Protein AF-A0A8B8AEY2-F1 (afdb_monomer)

Foldseek 3Di:
DPPPVVVVLVVLLVCVLPDDAAAEAEQEPPGDQDDSSCVSQFCVSPVPRYAYEYEQHPDDDDPDDDPPDPDDDDPDCPVVCVVCVVVVVVVVVVVVVVCVGRVNCVVVVRHDYYDHPVCVVVVCVVVNVVRVVLVVVCVVCCVVCVPDDPVRSVVVVVVVPPD

Solvent-accessible surface area (backbone atoms only — not comparable to full-atom values): 9978 Å² total; per-residue (Å²): 136,86,80,54,61,69,59,58,48,48,51,44,39,53,52,51,54,71,51,89,58,83,40,81,46,72,43,53,75,95,60,82,82,56,72,74,66,38,69,48,67,41,39,82,66,30,68,89,36,36,44,34,34,33,28,69,72,83,70,77,79,74,80,83,75,78,88,85,72,91,72,78,92,71,96,55,65,66,75,51,45,66,71,43,42,67,60,51,50,53,50,51,50,54,54,56,55,61,68,70,32,57,70,53,35,42,77,70,62,70,30,78,50,78,38,51,78,88,55,40,64,62,49,51,50,56,51,50,51,48,54,54,49,53,48,51,50,51,61,68,43,43,87,80,41,80,89,60,52,73,69,55,52,50,52,51,51,52,62,73,66,64,122

Secondary structure (DSSP, 8-state):
--S-HHHHHHHHHHHHHH--S-EEEEE-TT----THHHHTT-GGGSTTTEEEEEE-----------S-------S-HHHHHHHHHHHHHHHHHHHHHHHT-HHHHHHTTSSSEEE-HHHHHHHHHHHHHHHHHHHHHHHHHTTT-TT--HHHHHHHHHHHH--

Radius of gyration: 23.6 Å; Cα contacts (8 Å, |Δi|>4): 98; chains: 1; bounding box: 52×44×68 Å

pLDDT: mean 81.78, std 14.32, range [36.28, 96.5]

Sequence (163 aa):
MHDQVLKFGSYIVDALTEYNQPIMIFIPPYAGLRGGAWVVVDPTINPTYLEMYADELKKLTSPQLNPDEKAEPKKKPAARQEKLLPMYHQVAIQFADLHDTPGRMEEMSFITDILKRQSSREFFYWHLKRKLLERQLKKMMKPFTHNFGEGELNSMLHRWLQL

Structure (mmCIF, N/CA/C/O backbone):
data_AF-A0A8B8AEY2-F1
#
_entry.id   AF-A0A8B8AEY2-F1
#
loop_
_atom_site.group_PDB
_atom_site.id
_atom_site.type_symbol
_atom_site.label_atom_id
_atom_site.label_alt_id
_atom_site.label_comp_id
_atom_site.label_asym_id
_atom_site.label_entity_id
_atom_site.label_seq_id
_atom_site.pdbx_PDB_ins_code
_atom_site.Cartn_x
_atom_site.Cartn_y
_atom_site.Cartn_z
_atom_site.occupancy
_atom_site.B_iso_or_equiv
_atom_site.auth_seq_id
_atom_site.auth_comp_id
_atom_site.auth_asym_id
_atom_site.auth_atom_id
_atom_site.pdbx_PDB_model_num
ATOM 1 N N . MET A 1 1 ? -13.933 -23.405 1.006 1.00 58.94 1 MET A N 1
ATOM 2 C CA . MET A 1 1 ? -13.051 -22.804 -0.021 1.00 58.94 1 MET A CA 1
ATOM 3 C C . MET A 1 1 ? -13.234 -23.552 -1.342 1.00 58.94 1 MET A C 1
ATOM 5 O O . MET A 1 1 ? -12.414 -24.398 -1.664 1.00 58.94 1 MET A O 1
ATOM 9 N N . HIS A 1 2 ? -14.330 -23.307 -2.068 1.00 58.28 2 HIS A N 1
ATOM 10 C CA . HIS A 1 2 ? -14.700 -24.110 -3.248 1.00 58.28 2 HIS A CA 1
ATOM 11 C C . HIS A 1 2 ? -14.292 -23.487 -4.601 1.00 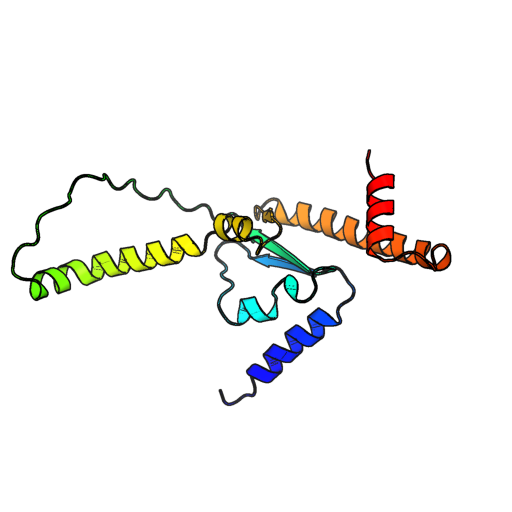58.28 2 HIS A C 1
ATOM 13 O O . HIS A 1 2 ? -14.086 -24.229 -5.554 1.00 58.28 2 HIS A O 1
ATOM 19 N N . ASP A 1 3 ? -14.025 -22.176 -4.667 1.00 75.38 3 ASP A N 1
ATOM 20 C CA . ASP A 1 3 ? -13.786 -21.466 -5.941 1.00 75.38 3 ASP A CA 1
ATOM 21 C C . ASP A 1 3 ? -12.321 -21.089 -6.190 1.00 75.38 3 ASP A C 1
ATOM 23 O O . ASP A 1 3 ? -12.020 -20.044 -6.754 1.00 75.38 3 ASP A O 1
ATOM 27 N N . GLN A 1 4 ? -11.372 -21.910 -5.731 1.00 84.06 4 GLN A N 1
ATOM 28 C CA . GLN A 1 4 ? -9.937 -21.698 -5.994 1.00 84.06 4 GLN A CA 1
ATOM 29 C C . GLN A 1 4 ? -9.398 -20.318 -5.549 1.00 84.06 4 GLN A C 1
ATOM 31 O O . GLN A 1 4 ? -8.365 -19.876 -6.041 1.00 84.06 4 GLN A O 1
ATOM 36 N N . VAL A 1 5 ? -10.045 -19.660 -4.578 1.00 84.31 5 VAL A N 1
ATOM 37 C CA . VAL A 1 5 ? -9.673 -18.325 -4.057 1.00 84.31 5 VAL A CA 1
ATOM 38 C C . VAL A 1 5 ? -8.192 -18.236 -3.670 1.00 84.31 5 VAL A C 1
ATOM 40 O O . VAL A 1 5 ? -7.553 -17.215 -3.898 1.00 84.31 5 VAL A O 1
ATOM 43 N N . LEU A 1 6 ? -7.614 -19.329 -3.160 1.00 85.62 6 LEU A N 1
ATOM 44 C CA . LEU A 1 6 ? -6.184 -19.407 -2.849 1.00 85.62 6 LEU A CA 1
ATOM 45 C C . LEU A 1 6 ? -5.284 -19.275 -4.089 1.00 85.62 6 LEU A C 1
ATOM 47 O O . LEU A 1 6 ? -4.248 -18.625 -4.007 1.00 85.62 6 LEU A O 1
ATOM 51 N N . LYS A 1 7 ? -5.684 -19.839 -5.238 1.00 88.69 7 LYS A N 1
ATOM 52 C CA . LYS A 1 7 ? -4.939 -19.703 -6.501 1.00 88.69 7 LYS A CA 1
ATOM 53 C C . LYS A 1 7 ? -5.009 -18.279 -7.046 1.00 88.69 7 LYS A C 1
ATOM 55 O O . LYS A 1 7 ? -4.030 -17.762 -7.563 1.00 88.69 7 LYS A O 1
ATOM 60 N N . PHE A 1 8 ? -6.156 -17.620 -6.902 1.00 90.50 8 PHE A N 1
ATOM 61 C CA . PHE A 1 8 ? -6.267 -16.212 -7.282 1.00 90.50 8 PHE A CA 1
ATOM 62 C C . PHE A 1 8 ? -5.420 -15.313 -6.376 1.00 90.50 8 PHE A C 1
ATOM 64 O O . PHE A 1 8 ? -4.817 -14.363 -6.861 1.00 90.50 8 PHE A O 1
ATOM 71 N N . GLY A 1 9 ? -5.315 -15.648 -5.085 1.00 90.06 9 GLY A N 1
ATOM 72 C CA . GLY A 1 9 ? -4.402 -14.975 -4.163 1.00 90.06 9 GLY A CA 1
ATOM 73 C C . GLY A 1 9 ? -2.933 -15.097 -4.580 1.00 90.06 9 GLY A C 1
ATOM 74 O O . GLY A 1 9 ? -2.226 -14.094 -4.570 1.00 90.06 9 GLY A O 1
ATOM 75 N N . SER A 1 10 ? -2.481 -16.285 -5.007 1.00 92.31 10 SER A N 1
ATOM 76 C CA . SER A 1 10 ? -1.096 -16.463 -5.471 1.00 92.31 10 SER A CA 1
ATOM 77 C C . SER A 1 10 ? -0.798 -15.673 -6.744 1.00 92.31 10 SER A C 1
ATOM 79 O O . SER A 1 10 ? 0.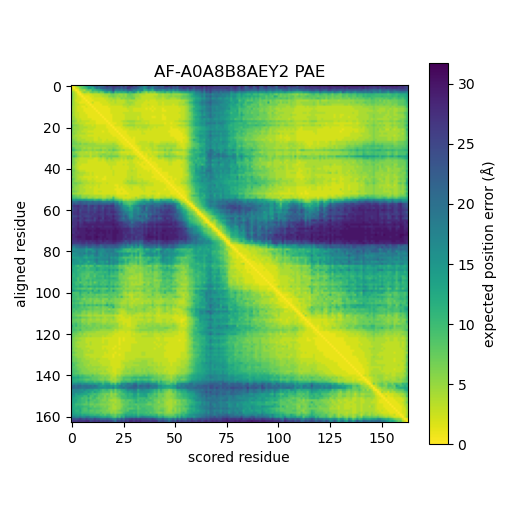263 -15.071 -6.832 1.00 92.31 10 SER A O 1
ATOM 81 N N . TYR A 1 11 ? -1.752 -15.562 -7.674 1.00 95.25 11 TYR A N 1
ATOM 82 C CA . TYR A 1 11 ? -1.558 -14.756 -8.887 1.00 95.25 11 TYR A CA 1
ATOM 83 C C . TYR A 1 11 ? -1.301 -13.272 -8.606 1.00 95.25 11 TYR A C 1
ATOM 85 O O . TYR A 1 11 ? -0.609 -12.621 -9.385 1.00 95.25 11 TYR A O 1
ATOM 93 N N . ILE A 1 12 ? -1.829 -12.727 -7.504 1.00 95.00 12 ILE A N 1
ATOM 94 C CA . ILE A 1 12 ? -1.525 -11.349 -7.093 1.00 95.00 12 ILE A CA 1
ATOM 95 C C . ILE A 1 12 ? -0.051 -11.242 -6.690 1.00 95.00 12 ILE A C 1
ATOM 97 O O . ILE A 1 12 ? 0.640 -10.331 -7.139 1.00 95.00 12 ILE A O 1
ATOM 101 N N . VAL A 1 13 ? 0.435 -12.191 -5.886 1.00 94.88 13 VAL A N 1
ATOM 102 C CA . VAL A 1 13 ? 1.834 -12.231 -5.436 1.00 94.88 13 VAL A CA 1
ATOM 103 C C . VAL A 1 13 ? 2.779 -12.399 -6.625 1.00 94.88 13 VAL A C 1
ATOM 105 O O . VAL A 1 13 ? 3.746 -11.646 -6.741 1.00 94.88 13 VAL A O 1
ATOM 108 N N . ASP A 1 14 ? 2.465 -13.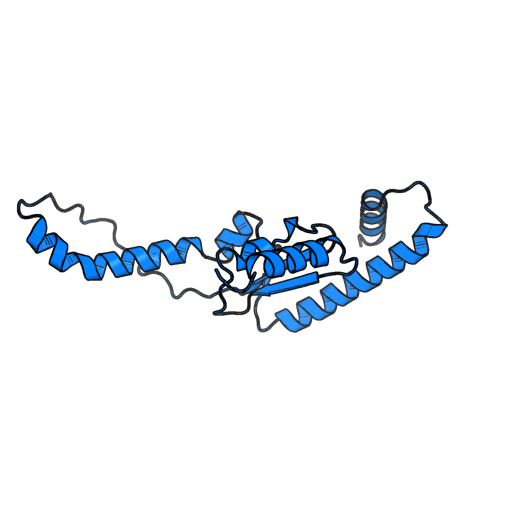314 -7.543 1.00 95.31 14 ASP A N 1
ATOM 109 C CA . ASP A 1 14 ? 3.245 -13.538 -8.763 1.00 95.31 14 ASP A CA 1
ATOM 110 C C . ASP A 1 14 ? 3.320 -12.247 -9.599 1.00 95.31 14 ASP A C 1
ATOM 112 O O . ASP A 1 14 ? 4.405 -11.777 -9.949 1.00 95.31 14 ASP A O 1
ATOM 116 N N . ALA A 1 15 ? 2.173 -11.600 -9.833 1.00 96.25 15 ALA A N 1
ATOM 117 C CA . ALA A 1 15 ? 2.105 -10.369 -10.615 1.00 96.25 15 ALA A CA 1
ATOM 118 C C . ALA A 1 15 ? 2.892 -9.211 -9.980 1.00 96.25 15 ALA A C 1
ATOM 120 O O . ALA A 1 15 ? 3.555 -8.462 -10.696 1.00 96.25 15 ALA A O 1
ATOM 121 N N . LEU A 1 16 ? 2.837 -9.052 -8.653 1.00 95.75 16 LEU A N 1
ATOM 122 C CA . LEU A 1 16 ? 3.586 -8.011 -7.938 1.00 95.75 16 LEU A CA 1
ATOM 123 C C . LEU A 1 16 ? 5.095 -8.280 -7.926 1.00 95.75 16 LEU A C 1
ATOM 125 O O . LEU A 1 16 ? 5.882 -7.331 -7.970 1.00 95.75 16 LEU A O 1
ATOM 129 N N . THR A 1 17 ? 5.494 -9.552 -7.912 1.00 95.06 17 THR A N 1
ATOM 130 C CA . THR A 1 17 ? 6.902 -9.969 -7.972 1.00 95.06 17 THR A CA 1
ATOM 131 C C . THR A 1 17 ? 7.524 -9.623 -9.327 1.00 95.06 17 THR A C 1
ATOM 133 O O . THR A 1 17 ? 8.647 -9.129 -9.389 1.00 95.06 17 THR A O 1
ATOM 136 N N . GLU A 1 18 ? 6.787 -9.819 -10.424 1.00 94.88 18 GLU A N 1
ATOM 137 C CA . GLU A 1 18 ? 7.262 -9.530 -11.788 1.00 94.88 18 GLU A CA 1
ATOM 138 C C . GLU A 1 18 ? 7.127 -8.051 -12.197 1.00 94.88 18 GLU A C 1
ATOM 140 O O . GLU A 1 18 ? 7.658 -7.617 -13.230 1.00 94.88 18 GLU A O 1
ATOM 145 N N . TYR A 1 19 ? 6.405 -7.250 -11.412 1.00 95.31 19 TYR A N 1
ATOM 146 C CA . TYR A 1 19 ? 6.115 -5.868 -11.762 1.00 95.31 19 TYR A CA 1
ATOM 147 C C . TYR A 1 19 ? 7.353 -4.966 -11.650 1.00 95.31 19 TYR A C 1
ATOM 149 O O . TYR A 1 19 ? 8.021 -4.888 -10.623 1.00 95.31 19 TYR A O 1
ATOM 157 N N . ASN A 1 20 ? 7.632 -4.217 -12.721 1.00 91.75 20 ASN A N 1
ATOM 158 C CA . ASN A 1 20 ? 8.863 -3.427 -12.882 1.00 91.75 20 ASN A CA 1
ATOM 159 C C . ASN A 1 20 ? 8.615 -1.908 -12.946 1.00 91.75 20 ASN A C 1
ATOM 161 O O . ASN A 1 20 ? 9.376 -1.164 -13.583 1.00 91.75 20 ASN A O 1
ATOM 165 N N . GLN A 1 21 ? 7.503 -1.433 -12.385 1.00 92.69 21 GLN A N 1
ATOM 166 C CA . GLN A 1 21 ? 7.178 -0.008 -12.271 1.00 92.69 21 GLN A CA 1
ATOM 167 C C . GLN A 1 21 ? 6.811 0.331 -10.819 1.00 92.69 21 GLN A C 1
ATOM 169 O O . GLN A 1 21 ? 6.423 -0.574 -10.091 1.00 92.69 21 GLN A O 1
ATOM 174 N N . PRO A 1 22 ? 6.910 1.604 -10.390 1.00 94.62 22 PRO A N 1
ATOM 175 C CA . PRO A 1 22 ? 6.570 1.991 -9.022 1.00 94.62 22 PRO A CA 1
ATOM 176 C C . PRO A 1 22 ? 5.122 1.628 -8.663 1.00 94.62 22 PRO A C 1
ATOM 178 O O . PRO A 1 22 ? 4.201 1.954 -9.415 1.00 94.62 22 PRO A O 1
ATOM 181 N N . ILE A 1 23 ? 4.934 0.991 -7.509 1.00 95.69 23 ILE A N 1
ATOM 182 C CA . ILE A 1 23 ? 3.645 0.626 -6.922 1.00 95.69 23 ILE A CA 1
ATOM 183 C C . ILE A 1 23 ? 3.523 1.370 -5.594 1.00 95.69 23 ILE A C 1
ATOM 185 O O . ILE A 1 23 ? 4.377 1.248 -4.722 1.00 95.69 23 ILE A O 1
ATOM 189 N N . MET A 1 24 ? 2.447 2.135 -5.437 1.00 95.06 24 MET A N 1
ATOM 190 C CA . MET A 1 24 ? 2.149 2.864 -4.206 1.00 95.06 24 MET A CA 1
ATOM 191 C C . MET A 1 24 ? 0.806 2.381 -3.681 1.00 95.06 24 MET A C 1
ATOM 193 O O . MET A 1 24 ? -0.225 2.592 -4.322 1.00 95.06 24 MET A O 1
ATOM 197 N N . ILE A 1 25 ? 0.818 1.722 -2.527 1.00 94.19 25 ILE A N 1
ATOM 198 C CA . ILE A 1 25 ? -0.393 1.269 -1.846 1.00 94.19 25 ILE A CA 1
ATOM 199 C C . ILE A 1 25 ? -0.750 2.306 -0.788 1.00 94.19 25 ILE A C 1
ATOM 201 O O . ILE A 1 25 ? 0.074 2.643 0.055 1.00 94.19 25 ILE A O 1
ATOM 205 N N . PHE A 1 26 ? -1.982 2.808 -0.819 1.00 93.75 26 PHE A N 1
ATOM 206 C CA . PHE A 1 26 ? -2.483 3.755 0.173 1.00 93.75 26 PHE A CA 1
ATOM 207 C C . PHE A 1 26 ? -3.711 3.185 0.872 1.00 93.75 26 PHE A C 1
ATOM 209 O O . PHE A 1 26 ? -4.699 2.862 0.211 1.00 93.75 26 PHE A O 1
ATOM 216 N N . ILE A 1 27 ? -3.659 3.095 2.201 1.00 91.06 27 ILE A N 1
ATOM 217 C CA . ILE A 1 27 ? -4.803 2.739 3.041 1.00 91.06 27 ILE A CA 1
ATOM 218 C C . ILE A 1 27 ? -5.519 4.043 3.435 1.00 91.06 27 ILE A C 1
ATOM 220 O O . ILE A 1 27 ? -4.996 4.789 4.267 1.00 91.06 27 ILE A O 1
ATOM 224 N N . PRO A 1 28 ? -6.689 4.357 2.844 1.00 88.88 28 PRO A N 1
ATOM 225 C CA . PRO A 1 28 ? -7.403 5.598 3.127 1.00 88.88 28 PRO A CA 1
ATOM 226 C C . PRO A 1 28 ? -8.037 5.590 4.530 1.00 88.88 28 PRO A C 1
ATOM 228 O O . PRO A 1 28 ? -8.194 4.528 5.139 1.00 88.88 28 PRO A O 1
ATOM 231 N N . PRO A 1 29 ? -8.473 6.757 5.041 1.00 86.00 29 PRO A N 1
ATOM 232 C CA . PRO A 1 29 ? -9.104 6.825 6.351 1.00 86.00 29 PRO A CA 1
ATOM 233 C C . PRO A 1 29 ? -10.346 5.941 6.418 1.00 86.00 29 PRO A C 1
ATOM 235 O O . PRO A 1 29 ? -11.147 5.894 5.481 1.00 86.00 29 PRO A O 1
ATOM 238 N N . TYR A 1 30 ? -10.498 5.282 7.564 1.00 82.94 30 TYR A N 1
ATOM 239 C CA . TYR A 1 30 ? -11.559 4.321 7.883 1.00 82.94 30 TYR A CA 1
ATOM 240 C C . TYR A 1 30 ? -11.520 3.013 7.077 1.00 82.94 30 TYR A C 1
ATOM 242 O O . TYR A 1 30 ? -12.398 2.172 7.260 1.00 82.94 30 TYR A O 1
ATOM 250 N N . ALA A 1 31 ? -10.515 2.805 6.220 1.00 83.56 31 ALA A N 1
ATOM 251 C CA . ALA A 1 31 ? -10.267 1.508 5.605 1.00 83.56 31 ALA A CA 1
ATOM 252 C C . ALA A 1 31 ? -9.362 0.643 6.491 1.00 83.56 31 ALA A C 1
ATOM 254 O O . ALA A 1 31 ? -8.507 1.140 7.224 1.00 83.56 31 ALA A O 1
ATOM 255 N N . GLY A 1 32 ? -9.544 -0.673 6.400 1.00 82.19 32 GLY A N 1
ATOM 256 C CA . GLY A 1 32 ? -8.700 -1.655 7.066 1.00 82.19 32 GLY A CA 1
ATOM 257 C C . GLY A 1 32 ? -8.143 -2.649 6.058 1.00 82.19 32 GLY A C 1
ATOM 258 O O . GLY A 1 32 ? -8.889 -3.201 5.253 1.00 82.19 32 GLY A O 1
ATOM 259 N N . LEU A 1 33 ? -6.838 -2.900 6.134 1.00 83.94 33 LEU A N 1
ATOM 260 C CA . LEU A 1 33 ? -6.183 -4.026 5.477 1.00 83.94 33 LEU A CA 1
ATOM 261 C C . LEU A 1 33 ? -5.836 -5.054 6.558 1.00 83.94 33 LEU A C 1
ATOM 263 O O . LEU A 1 33 ? -5.207 -4.702 7.559 1.00 83.94 33 LEU A O 1
ATOM 267 N N . ARG A 1 34 ? -6.332 -6.289 6.425 1.00 82.62 34 ARG A N 1
ATOM 268 C CA . ARG A 1 34 ? -6.256 -7.322 7.472 1.00 82.62 34 ARG A CA 1
ATOM 269 C C . ARG A 1 34 ? -6.033 -8.712 6.888 1.00 82.62 34 ARG A C 1
ATOM 271 O O . ARG A 1 34 ? -6.440 -9.000 5.762 1.00 82.62 34 ARG A O 1
ATOM 278 N N . GLY A 1 35 ? -5.452 -9.591 7.705 1.00 84.19 35 GLY A N 1
ATOM 279 C CA . GLY A 1 35 ? -5.316 -11.019 7.416 1.00 84.19 35 GLY A CA 1
ATOM 280 C C . GLY A 1 35 ? -4.658 -11.290 6.063 1.00 84.19 35 GLY A C 1
ATOM 281 O O . GLY A 1 35 ? -3.671 -10.655 5.703 1.00 84.19 35 GLY A O 1
ATOM 282 N N . GLY A 1 36 ? -5.235 -12.214 5.291 1.00 83.75 36 GLY A N 1
ATOM 283 C CA . GLY A 1 36 ? -4.693 -12.617 3.990 1.00 83.75 36 GLY A CA 1
ATOM 284 C C . GLY A 1 36 ? -4.640 -11.501 2.941 1.00 83.75 36 GLY A C 1
ATOM 285 O O . GLY A 1 36 ? -3.819 -11.583 2.036 1.00 83.75 36 GLY A O 1
ATOM 286 N N . ALA A 1 37 ? -5.453 -10.446 3.074 1.00 86.06 37 ALA A N 1
ATOM 287 C CA . ALA A 1 37 ? -5.409 -9.313 2.152 1.00 86.06 37 ALA A CA 1
ATOM 288 C C . ALA A 1 37 ? -4.120 -8.493 2.305 1.00 86.06 37 ALA A C 1
ATOM 290 O O . ALA A 1 37 ? -3.620 -7.989 1.310 1.00 86.06 37 ALA A O 1
ATOM 291 N N . TRP A 1 38 ? -3.569 -8.398 3.523 1.00 87.56 38 TRP A N 1
ATOM 292 C CA . TRP A 1 38 ? -2.259 -7.780 3.755 1.00 87.56 38 TRP A CA 1
ATOM 293 C C . TRP A 1 38 ? -1.145 -8.612 3.119 1.00 87.56 38 TRP A C 1
ATOM 295 O O . TRP A 1 38 ? -0.321 -8.088 2.381 1.00 87.56 38 TRP A O 1
ATOM 305 N N . VAL A 1 39 ? -1.170 -9.927 3.360 1.00 88.25 39 VAL A N 1
ATOM 306 C CA . VAL A 1 39 ? -0.113 -10.861 2.935 1.00 88.25 39 VAL A CA 1
ATOM 307 C C . VAL A 1 39 ? 0.147 -10.800 1.431 1.00 88.25 39 VAL A C 1
ATOM 309 O O . VAL A 1 39 ? 1.292 -10.900 1.011 1.00 88.25 39 VAL A O 1
ATOM 312 N N . VAL A 1 40 ? -0.896 -10.625 0.617 1.00 92.38 40 VAL A N 1
ATOM 313 C CA . VAL A 1 40 ? -0.767 -10.615 -0.849 1.00 92.38 40 VAL A CA 1
ATOM 314 C C . VAL A 1 40 ? -0.336 -9.268 -1.433 1.00 92.38 40 VAL A C 1
ATOM 316 O O . VAL A 1 40 ? -0.095 -9.197 -2.631 1.00 92.38 40 VAL A O 1
ATOM 319 N N . VAL A 1 41 ? -0.242 -8.208 -0.626 1.00 91.81 41 VAL A N 1
ATOM 320 C CA . VAL A 1 41 ? 0.177 -6.864 -1.070 1.00 91.81 41 VAL A CA 1
ATOM 321 C C . VAL A 1 41 ? 1.297 -6.275 -0.208 1.00 91.81 41 VAL A C 1
ATOM 323 O O . VAL A 1 41 ? 1.540 -5.069 -0.234 1.00 91.81 41 VAL A O 1
ATOM 326 N N . ASP A 1 42 ? 1.958 -7.120 0.579 1.00 90.88 42 ASP A N 1
ATOM 327 C CA . ASP A 1 42 ? 3.015 -6.710 1.492 1.00 90.88 42 ASP A CA 1
ATOM 328 C C . ASP A 1 42 ? 4.211 -6.107 0.720 1.00 90.88 42 ASP A C 1
ATOM 330 O O . ASP A 1 42 ? 4.630 -6.670 -0.300 1.00 90.88 42 ASP A O 1
ATOM 334 N N . PRO A 1 43 ? 4.801 -4.986 1.178 1.00 90.75 43 PRO A N 1
ATOM 335 C CA . PRO A 1 43 ? 5.933 -4.359 0.494 1.00 90.75 43 PRO A CA 1
ATOM 336 C C . PRO A 1 43 ? 7.166 -5.247 0.343 1.00 90.75 43 PRO A C 1
ATOM 338 O O . PRO A 1 43 ? 7.949 -5.057 -0.588 1.00 90.75 43 PRO A O 1
ATOM 341 N N . THR A 1 44 ? 7.333 -6.248 1.209 1.00 91.44 44 THR A N 1
ATOM 342 C CA . THR A 1 44 ? 8.446 -7.201 1.139 1.00 91.44 44 THR A CA 1
ATOM 343 C C . THR A 1 44 ? 8.378 -8.121 -0.080 1.00 91.44 44 THR A C 1
ATOM 345 O O . THR A 1 44 ? 9.405 -8.691 -0.444 1.00 91.44 44 THR A O 1
ATOM 348 N N . ILE A 1 45 ? 7.224 -8.217 -0.758 1.00 93.50 45 ILE A N 1
ATOM 349 C CA . ILE A 1 45 ? 7.087 -8.954 -2.026 1.00 93.50 45 ILE A CA 1
ATOM 350 C C . ILE A 1 45 ? 7.993 -8.340 -3.101 1.00 93.50 45 ILE A C 1
ATOM 352 O O . ILE A 1 45 ? 8.638 -9.060 -3.859 1.00 93.50 45 ILE A O 1
ATOM 356 N N . ASN A 1 46 ? 8.057 -7.008 -3.168 1.00 92.88 46 ASN A N 1
ATOM 357 C CA . ASN A 1 46 ? 8.863 -6.295 -4.155 1.00 92.88 46 ASN A CA 1
ATOM 358 C C . ASN A 1 46 ? 9.402 -4.979 -3.566 1.00 92.88 46 ASN A C 1
ATOM 360 O O . ASN A 1 46 ? 8.911 -3.897 -3.904 1.00 92.88 46 ASN A O 1
ATOM 364 N N . PRO A 1 47 ? 10.436 -5.046 -2.706 1.00 90.12 47 PRO A N 1
ATOM 365 C CA . PRO A 1 47 ? 10.912 -3.893 -1.940 1.00 90.12 47 PRO A CA 1
ATOM 366 C C . PRO A 1 47 ? 11.552 -2.803 -2.812 1.00 90.12 47 PRO A C 1
ATOM 368 O O . PRO A 1 47 ? 11.788 -1.688 -2.354 1.00 90.12 47 PRO A O 1
ATOM 371 N N . THR A 1 48 ? 11.862 -3.101 -4.077 1.00 88.19 48 THR A N 1
ATOM 372 C CA . THR A 1 48 ? 12.437 -2.133 -5.020 1.00 88.19 48 THR A CA 1
ATOM 373 C C . THR A 1 48 ? 11.384 -1.183 -5.587 1.00 88.19 48 THR A C 1
ATOM 375 O O . THR A 1 48 ? 11.687 -0.015 -5.852 1.00 88.19 48 THR A O 1
ATOM 378 N N . TYR A 1 49 ? 10.161 -1.675 -5.797 1.00 90.94 49 TYR A N 1
ATOM 379 C CA . TYR A 1 49 ? 9.109 -0.937 -6.492 1.00 90.94 49 TYR A CA 1
ATOM 380 C C . TYR A 1 49 ? 7.877 -0.657 -5.635 1.00 90.94 49 TYR A C 1
ATOM 382 O O . TYR A 1 49 ? 7.155 0.283 -5.964 1.00 90.94 49 TYR A O 1
ATOM 390 N N . LEU A 1 50 ? 7.633 -1.437 -4.580 1.00 93.75 50 LEU A N 1
ATOM 391 C CA . LEU A 1 50 ? 6.428 -1.370 -3.763 1.00 93.75 50 LEU A CA 1
ATOM 392 C C . LEU A 1 50 ? 6.668 -0.556 -2.490 1.00 93.75 50 LEU A C 1
ATOM 394 O O . LEU A 1 50 ? 7.560 -0.848 -1.698 1.00 93.75 50 LEU A O 1
ATOM 398 N N . GLU A 1 51 ? 5.823 0.447 -2.284 1.00 94.00 51 GLU A N 1
ATOM 399 C CA . GLU A 1 51 ? 5.782 1.269 -1.076 1.00 94.00 51 GLU A CA 1
ATOM 400 C C . GLU A 1 51 ? 4.350 1.309 -0.543 1.00 94.00 51 GLU A C 1
ATOM 402 O O . GLU A 1 51 ? 3.384 1.316 -1.317 1.00 94.00 51 GLU A O 1
ATOM 407 N N . MET A 1 52 ? 4.203 1.344 0.782 1.00 93.44 52 MET A N 1
ATOM 408 C CA . MET A 1 52 ? 2.894 1.354 1.430 1.00 93.44 52 MET A CA 1
ATOM 409 C C . MET A 1 52 ? 2.757 2.523 2.394 1.00 93.44 52 MET A C 1
ATOM 411 O O . MET A 1 52 ? 3.658 2.821 3.169 1.00 93.44 52 MET A O 1
ATOM 415 N N . TYR A 1 53 ? 1.593 3.156 2.355 1.00 92.69 53 TYR A N 1
ATOM 416 C CA . TYR A 1 53 ? 1.243 4.335 3.129 1.00 92.69 53 TYR A CA 1
ATOM 417 C C . TYR A 1 53 ? -0.100 4.114 3.812 1.00 92.69 53 TYR A C 1
ATOM 419 O O . TYR A 1 53 ? -1.014 3.520 3.230 1.00 92.69 53 TYR A O 1
ATOM 427 N N . ALA A 1 54 ? -0.252 4.643 5.018 1.00 90.06 54 ALA A N 1
ATOM 428 C CA . ALA A 1 54 ? -1.518 4.615 5.739 1.00 90.06 54 ALA A CA 1
ATOM 429 C C . ALA A 1 54 ? -1.940 6.025 6.143 1.00 90.06 54 ALA A C 1
ATOM 431 O O . ALA A 1 54 ? -1.100 6.892 6.384 1.00 90.06 54 ALA A O 1
ATOM 432 N N . ASP A 1 55 ? -3.249 6.260 6.194 1.00 88.06 55 ASP A N 1
ATOM 433 C CA . ASP A 1 55 ? -3.775 7.536 6.661 1.00 88.06 55 ASP A CA 1
ATOM 434 C C . ASP A 1 55 ? -3.648 7.696 8.182 1.00 88.06 55 ASP A C 1
ATOM 436 O O . ASP A 1 55 ? -3.834 6.740 8.942 1.00 88.06 55 ASP A O 1
ATOM 440 N N . GLU A 1 56 ? -3.390 8.922 8.637 1.00 79.00 56 GLU A N 1
ATOM 441 C CA . GLU A 1 56 ? -3.435 9.273 10.055 1.00 79.00 56 GLU A CA 1
ATOM 442 C C . GLU A 1 56 ? -4.885 9.228 10.580 1.00 79.00 56 GLU A C 1
ATOM 444 O O . GLU A 1 56 ? -5.617 10.223 10.595 1.00 79.00 56 GLU A O 1
ATOM 449 N N . LEU A 1 57 ? -5.320 8.064 11.066 1.00 66.69 57 LEU A N 1
ATOM 450 C CA . LEU A 1 57 ? -6.564 7.961 11.824 1.00 66.69 57 LEU A CA 1
ATOM 451 C C . LEU A 1 57 ? -6.418 8.728 13.146 1.00 66.69 57 LEU A C 1
ATOM 453 O O . LEU A 1 57 ? -5.876 8.208 14.122 1.00 66.69 57 LEU A O 1
ATOM 457 N N . LYS A 1 58 ? -6.960 9.953 13.206 1.00 52.38 58 LYS A N 1
ATOM 458 C CA . LYS A 1 58 ? -7.187 10.665 14.473 1.00 52.38 58 LYS A CA 1
ATOM 459 C C . LYS A 1 58 ? -8.094 9.813 15.363 1.00 52.38 58 LYS A C 1
ATOM 461 O O . LYS A 1 58 ? -9.319 9.859 15.241 1.00 52.38 58 LYS A O 1
ATOM 466 N N . LYS A 1 59 ? -7.510 9.047 16.283 1.00 51.62 59 LYS A N 1
ATOM 467 C CA . LYS A 1 59 ? -8.273 8.468 17.388 1.00 51.62 59 LYS A CA 1
ATOM 468 C C . LYS A 1 59 ? -8.668 9.599 18.333 1.00 51.62 59 LYS A C 1
ATOM 470 O O . LYS A 1 59 ? -7.823 10.361 18.799 1.00 51.62 59 LYS A O 1
ATOM 475 N N . LEU A 1 60 ? -9.974 9.708 18.583 1.00 37.25 60 LEU A N 1
ATOM 476 C CA . LEU A 1 60 ? -10.520 10.445 19.717 1.00 37.25 60 LEU A CA 1
ATOM 477 C C . LEU A 1 60 ? -9.769 9.984 20.969 1.00 37.25 60 LEU A C 1
ATOM 479 O O . LEU A 1 60 ? -9.635 8.783 21.201 1.00 37.25 60 LEU A O 1
ATOM 483 N N . THR A 1 61 ? -9.245 10.952 21.714 1.00 36.28 61 THR A N 1
ATOM 484 C CA . THR A 1 61 ? -8.547 10.796 22.988 1.00 36.28 61 THR A CA 1
ATOM 485 C C . THR A 1 61 ? -9.152 9.660 23.807 1.00 36.28 61 THR A C 1
ATOM 487 O O . THR A 1 61 ? -10.326 9.709 24.174 1.00 36.28 61 THR A O 1
ATOM 490 N N . SER A 1 62 ? -8.357 8.627 24.086 1.00 40.88 62 SER A N 1
ATOM 491 C CA . SER A 1 62 ? -8.736 7.595 25.047 1.00 40.88 62 SER A CA 1
ATOM 492 C C . SER A 1 62 ? -9.013 8.267 26.398 1.00 40.88 62 SER A C 1
ATOM 494 O O . SER A 1 62 ? -8.163 9.048 26.843 1.00 40.88 62 SER A O 1
ATOM 496 N N . PRO A 1 63 ? -10.148 7.994 27.067 1.00 42.09 63 PRO A N 1
ATOM 497 C CA . PRO A 1 63 ? -10.363 8.477 28.423 1.00 42.09 63 PRO A CA 1
ATOM 498 C C . PRO A 1 63 ? -9.215 7.973 29.300 1.00 42.09 63 PRO A C 1
ATOM 500 O O . PRO A 1 63 ? -8.928 6.776 29.323 1.00 42.09 63 PRO A O 1
ATOM 503 N N . GLN A 1 64 ? -8.533 8.891 29.984 1.00 42.66 64 GLN A N 1
ATOM 504 C CA . GLN A 1 64 ? -7.521 8.546 30.976 1.00 42.66 64 GLN A CA 1
ATOM 505 C C . GLN A 1 64 ? -8.204 7.722 32.071 1.00 42.66 64 GLN A C 1
ATOM 507 O O . GLN A 1 64 ? -9.079 8.219 32.779 1.00 42.66 64 GLN A O 1
ATOM 512 N N . LEU A 1 65 ? -7.849 6.444 32.171 1.00 49.31 65 LEU A N 1
ATOM 513 C CA . LEU A 1 65 ? -8.292 5.596 33.268 1.00 49.31 65 LEU A CA 1
ATOM 514 C C . LEU A 1 65 ? -7.395 5.886 34.474 1.00 49.31 65 LEU A C 1
ATOM 516 O O . LEU A 1 65 ? -6.182 5.687 34.408 1.00 49.31 65 LEU A O 1
ATOM 520 N N . ASN A 1 66 ? -7.997 6.369 35.563 1.00 41.62 66 ASN A N 1
ATOM 521 C CA . ASN A 1 66 ? -7.309 6.550 36.838 1.00 41.62 66 ASN A CA 1
ATOM 522 C C . ASN A 1 66 ? -6.815 5.184 37.359 1.00 41.62 66 ASN A C 1
ATOM 524 O O . ASN A 1 66 ? -7.580 4.218 37.331 1.00 41.62 66 ASN A O 1
ATOM 528 N N . PRO A 1 67 ? -5.562 5.080 37.839 1.00 52.09 67 PRO A N 1
ATOM 529 C CA . PRO A 1 67 ? -4.943 3.805 38.221 1.00 52.09 67 PRO A CA 1
ATOM 530 C C . PRO A 1 67 ? -5.426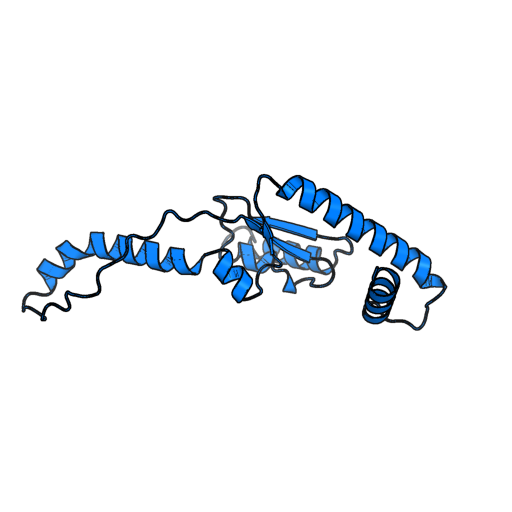 3.229 39.565 1.00 52.09 67 PRO A C 1
ATOM 532 O O . PRO A 1 67 ? -5.005 2.135 39.950 1.00 52.09 67 PRO A O 1
ATOM 535 N N . ASP A 1 68 ? -6.329 3.911 40.265 1.00 48.72 68 ASP A N 1
ATOM 536 C CA . ASP A 1 68 ? -6.677 3.595 41.647 1.00 48.72 68 ASP A CA 1
ATOM 537 C C . ASP A 1 68 ? -8.043 2.921 41.754 1.00 48.72 68 ASP A C 1
ATOM 539 O O . ASP A 1 68 ? -9.025 3.568 42.083 1.00 48.72 68 ASP A O 1
ATOM 543 N N . GLU A 1 69 ? -8.106 1.613 41.484 1.00 53.50 69 GLU A N 1
ATOM 544 C CA . GLU A 1 69 ? -9.105 0.716 42.096 1.00 53.50 69 GLU A CA 1
ATOM 545 C C . GLU A 1 69 ? -8.765 -0.769 41.839 1.00 53.50 69 GLU A C 1
ATOM 547 O O . GLU A 1 69 ? -9.470 -1.521 41.164 1.00 53.50 69 GLU A O 1
ATOM 552 N N . LYS A 1 70 ? -7.657 -1.253 42.419 1.00 52.84 70 LYS A N 1
ATOM 553 C CA . LYS A 1 70 ? -7.456 -2.702 42.608 1.00 52.84 70 LYS A CA 1
ATOM 554 C C . LYS A 1 70 ? -8.345 -3.182 43.761 1.00 52.84 70 LYS A C 1
ATOM 556 O O . LYS A 1 70 ? -7.883 -3.347 44.885 1.00 52.84 70 LYS A O 1
ATOM 561 N N . ALA A 1 71 ? -9.634 -3.379 43.491 1.00 54.62 71 ALA A N 1
ATOM 562 C CA . ALA A 1 71 ? -10.584 -3.893 44.475 1.00 54.62 71 ALA A CA 1
ATOM 563 C C . ALA A 1 71 ? -10.500 -5.428 44.607 1.00 54.62 71 ALA A C 1
ATOM 565 O O . ALA A 1 71 ? -10.615 -6.165 43.627 1.00 54.62 71 ALA A O 1
ATOM 566 N N . GLU A 1 72 ? -10.334 -5.884 45.850 1.00 55.31 72 GLU A N 1
ATOM 567 C CA . GLU A 1 72 ? -10.173 -7.274 46.296 1.00 55.31 72 GLU A CA 1
ATOM 568 C C . GLU A 1 72 ? -11.169 -8.301 45.695 1.00 55.31 72 GLU A C 1
ATOM 570 O O . GLU A 1 72 ? -12.338 -7.985 45.422 1.00 55.31 72 GLU A O 1
ATOM 575 N N . PRO A 1 73 ? -10.758 -9.580 45.544 1.00 50.50 73 PRO A N 1
ATOM 576 C CA . PRO A 1 73 ? -11.581 -10.619 44.932 1.00 50.50 73 PRO A CA 1
ATOM 577 C C . PRO A 1 73 ? -12.710 -11.075 45.871 1.00 50.50 73 PRO A C 1
ATOM 579 O O . PRO A 1 73 ? -12.549 -11.968 46.705 1.00 50.50 73 PRO A O 1
ATOM 582 N N . LYS A 1 74 ? -13.907 -10.492 45.723 1.00 53.94 74 LYS A N 1
ATOM 583 C CA . LYS A 1 74 ? -15.105 -10.957 46.443 1.00 53.94 74 LYS A CA 1
ATOM 584 C C . LYS A 1 74 ? -15.718 -12.203 45.791 1.00 53.94 74 LYS A C 1
ATOM 586 O O . LYS A 1 74 ? -16.107 -12.210 44.623 1.00 53.94 74 LYS A O 1
ATOM 591 N N . LYS A 1 75 ? -15.835 -13.243 46.619 1.00 58.25 75 LYS A N 1
ATOM 592 C CA . LYS A 1 75 ? -16.461 -14.557 46.416 1.00 58.25 75 LYS A CA 1
ATOM 593 C C . LYS A 1 75 ? -17.905 -14.449 45.886 1.00 58.25 75 LYS A C 1
ATOM 595 O O . LYS A 1 75 ? -18.831 -14.357 46.682 1.00 58.25 75 LYS A O 1
ATOM 600 N N . LYS A 1 76 ? -18.074 -14.437 44.557 1.00 58.97 76 LYS A N 1
ATOM 601 C CA . LYS A 1 76 ? -19.230 -14.909 43.745 1.00 58.97 76 LYS A CA 1
ATOM 602 C C . LYS A 1 76 ? -18.898 -14.646 42.257 1.00 58.97 76 LYS A C 1
ATOM 604 O O . LYS A 1 76 ? -19.366 -13.660 41.687 1.00 58.97 76 LYS A O 1
ATOM 609 N N . PRO A 1 77 ? -18.028 -15.468 41.640 1.00 64.81 77 PRO A N 1
ATOM 610 C CA . PRO A 1 77 ? -17.412 -15.147 40.350 1.00 64.81 77 PRO A CA 1
ATOM 611 C C . PRO A 1 77 ? -18.417 -15.106 39.190 1.00 64.81 77 PRO A C 1
ATOM 613 O O . PRO A 1 77 ? -18.394 -14.153 38.424 1.00 64.81 77 PRO A O 1
ATOM 616 N N . ALA A 1 78 ? -19.359 -16.052 39.109 1.00 71.50 78 ALA A N 1
ATOM 617 C CA . ALA A 1 78 ? -20.237 -16.193 37.940 1.00 71.50 78 ALA A CA 1
ATOM 618 C C . ALA A 1 78 ? -21.202 -15.007 37.733 1.00 71.50 78 ALA A C 1
ATOM 620 O O . ALA A 1 78 ? -21.225 -14.405 36.664 1.00 71.50 78 ALA A O 1
ATOM 621 N N . ALA A 1 79 ? -21.934 -14.594 38.775 1.00 77.12 79 ALA A N 1
ATOM 622 C CA . ALA A 1 79 ? -22.903 -13.495 38.671 1.00 77.12 79 ALA A CA 1
ATOM 623 C C . ALA A 1 79 ? -22.243 -12.117 38.464 1.00 77.12 79 ALA A C 1
ATOM 625 O O . ALA A 1 79 ? -22.859 -11.198 37.926 1.00 77.12 79 ALA A O 1
ATOM 626 N N . ARG A 1 80 ? -20.991 -11.945 38.916 1.00 77.56 80 ARG A N 1
ATOM 627 C CA . ARG A 1 80 ? -20.199 -10.738 38.639 1.00 77.56 80 ARG A CA 1
ATOM 628 C C . ARG A 1 80 ? -19.624 -10.781 37.224 1.00 77.56 80 ARG A C 1
ATOM 630 O O . ARG A 1 80 ? -19.614 -9.754 36.557 1.00 77.56 80 ARG A O 1
ATOM 637 N N . GLN A 1 81 ? -19.189 -11.952 36.769 1.00 78.62 81 GLN A N 1
ATOM 638 C CA . GLN A 1 81 ? -18.661 -12.157 35.427 1.00 78.62 81 GLN A CA 1
ATOM 639 C C . GLN A 1 81 ? -19.718 -11.873 34.357 1.00 78.62 81 GLN A C 1
ATOM 641 O O . GLN A 1 81 ? -19.426 -11.099 33.458 1.00 78.62 81 GLN A O 1
ATOM 646 N N . GLU A 1 82 ? -20.948 -12.383 34.486 1.00 82.56 82 GLU A N 1
ATOM 647 C CA . GLU A 1 82 ? -22.034 -12.084 33.533 1.00 82.56 82 GLU A CA 1
ATOM 648 C C . GLU A 1 82 ? -22.340 -10.584 33.431 1.00 82.56 82 GLU A C 1
ATOM 650 O O . GLU A 1 82 ? -22.511 -10.059 32.334 1.00 82.56 82 GLU A O 1
ATOM 655 N N . LYS A 1 83 ? -22.349 -9.870 34.565 1.00 85.81 83 LYS A N 1
ATOM 656 C CA . LYS A 1 83 ? -22.587 -8.417 34.595 1.00 85.81 83 LYS A CA 1
ATOM 657 C C . LYS A 1 83 ? -21.469 -7.616 33.934 1.00 85.81 83 LYS A C 1
ATOM 659 O O . LYS A 1 83 ? -21.732 -6.585 33.325 1.00 85.81 83 LYS A O 1
ATOM 664 N N . LEU A 1 84 ? -20.225 -8.061 34.098 1.00 86.62 84 LEU A N 1
ATOM 665 C CA . LEU A 1 84 ? -19.045 -7.363 33.595 1.00 86.62 84 LEU A CA 1
ATOM 666 C C . LEU A 1 84 ? -18.703 -7.742 32.151 1.00 86.62 84 LEU A C 1
ATOM 668 O O . LEU A 1 84 ? -18.079 -6.943 31.458 1.00 86.62 84 LEU A O 1
ATOM 672 N N . LEU A 1 85 ? -19.132 -8.916 31.682 1.00 85.94 85 LEU A N 1
ATOM 673 C CA . LEU A 1 85 ? -18.844 -9.440 30.347 1.00 85.94 85 LEU A CA 1
ATOM 674 C C . LEU A 1 85 ? -19.073 -8.422 29.213 1.00 85.94 85 LEU A C 1
ATOM 676 O O . LEU A 1 85 ? -18.143 -8.231 28.432 1.00 85.94 85 LEU A O 1
ATOM 680 N N . PRO A 1 86 ? -20.225 -7.724 29.109 1.00 90.12 86 PRO A N 1
ATOM 681 C CA . PRO A 1 86 ? -20.439 -6.768 28.020 1.00 90.12 86 PRO A CA 1
ATOM 682 C C . PRO A 1 86 ? -19.487 -5.563 28.088 1.00 90.12 86 PRO A C 1
ATOM 684 O O . PRO A 1 86 ? -19.020 -5.090 27.054 1.00 90.12 86 PRO A O 1
ATOM 687 N N . MET A 1 87 ? -19.134 -5.097 29.291 1.00 86.75 87 MET A N 1
ATOM 688 C CA . MET A 1 87 ? -18.183 -3.994 29.465 1.00 86.75 87 MET A CA 1
ATOM 689 C C . MET A 1 87 ? -16.756 -4.429 29.109 1.00 86.75 87 MET A C 1
ATOM 691 O O . MET A 1 87 ? -16.056 -3.729 28.383 1.00 86.75 87 MET A O 1
ATOM 695 N N . TYR A 1 88 ? -16.333 -5.610 29.565 1.00 86.00 88 TYR A N 1
ATOM 696 C CA . TYR A 1 88 ? -15.016 -6.160 29.240 1.00 86.00 88 TYR A CA 1
ATOM 697 C C . TYR A 1 88 ? -14.888 -6.540 27.767 1.00 86.00 88 TYR A C 1
ATOM 699 O O . TYR A 1 88 ? -13.800 -6.421 27.213 1.00 86.00 88 TYR A O 1
ATOM 707 N N . HIS A 1 89 ? -15.977 -6.950 27.116 1.00 86.75 89 HIS A N 1
ATOM 708 C CA . HIS A 1 89 ? -15.989 -7.171 25.675 1.00 86.75 89 HIS A CA 1
ATOM 709 C C . HIS A 1 89 ? -15.665 -5.878 24.919 1.00 86.75 89 HIS A C 1
ATOM 711 O O . HIS A 1 89 ? -14.794 -5.885 24.053 1.00 86.75 89 HIS A O 1
ATOM 717 N N . GLN A 1 90 ? -16.273 -4.753 25.312 1.00 84.00 90 GLN A N 1
ATOM 718 C CA . GLN A 1 90 ? -15.967 -3.449 24.722 1.00 84.00 90 GLN A CA 1
ATOM 719 C C . GLN A 1 90 ? -14.503 -3.044 24.942 1.00 84.00 90 GLN A C 1
ATOM 721 O O . GLN A 1 90 ? -13.852 -2.557 24.019 1.00 84.00 90 GLN A O 1
ATOM 726 N N . VAL A 1 91 ? -13.965 -3.283 26.142 1.00 85.88 91 VAL A N 1
ATOM 727 C CA . VAL A 1 91 ? -12.546 -3.030 26.446 1.00 85.88 91 VAL A CA 1
ATOM 728 C C . VAL A 1 91 ? -11.634 -3.921 25.602 1.00 85.88 91 VAL A C 1
ATOM 730 O O . VAL A 1 91 ? -10.636 -3.441 25.078 1.00 85.88 91 VAL A O 1
ATOM 733 N N . ALA A 1 92 ? -11.977 -5.198 25.427 1.00 84.31 92 ALA A N 1
ATOM 734 C CA . ALA A 1 92 ? -11.202 -6.127 24.610 1.00 84.31 92 ALA A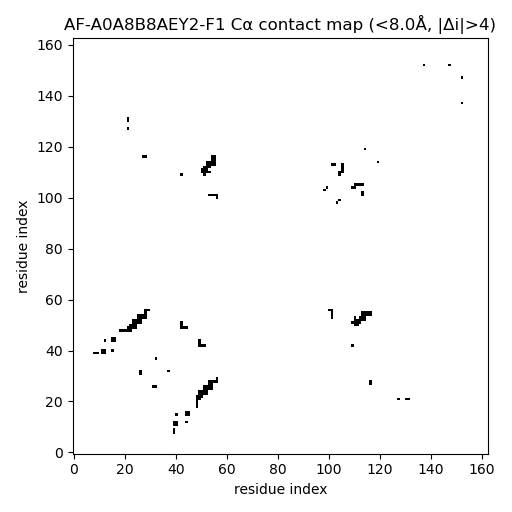 CA 1
ATOM 735 C C . ALA A 1 92 ? -11.187 -5.720 23.128 1.00 84.31 92 ALA A C 1
ATOM 737 O O . ALA A 1 92 ? -10.137 -5.806 22.495 1.00 84.31 92 ALA A O 1
ATOM 738 N N . ILE A 1 93 ? -12.312 -5.224 22.594 1.00 81.88 93 ILE A N 1
ATOM 739 C CA . ILE A 1 93 ? -12.378 -4.659 21.236 1.00 81.88 93 ILE A CA 1
ATOM 740 C C . ILE A 1 93 ? -11.447 -3.448 21.125 1.00 81.88 93 ILE A C 1
ATOM 742 O O . ILE A 1 93 ? -10.582 -3.419 20.257 1.00 81.88 93 ILE A O 1
ATOM 746 N N . GLN A 1 94 ? -11.556 -2.483 22.042 1.00 82.19 94 GLN A N 1
ATOM 747 C CA . GLN A 1 94 ? -10.706 -1.286 22.026 1.00 82.19 94 GLN A CA 1
ATOM 748 C C . GLN A 1 94 ? -9.217 -1.614 22.187 1.00 82.19 94 GLN A C 1
ATOM 750 O O . GLN A 1 94 ? -8.364 -0.954 21.593 1.00 82.19 94 GLN A O 1
ATOM 755 N N . PHE A 1 95 ? -8.906 -2.634 22.986 1.00 80.25 95 PHE A N 1
ATOM 756 C CA . PHE A 1 95 ? -7.553 -3.140 23.156 1.00 80.25 95 PHE A CA 1
ATOM 757 C C . PHE A 1 95 ? -7.018 -3.736 21.850 1.00 80.25 95 PHE A C 1
ATOM 759 O O . PHE A 1 95 ? -5.919 -3.380 21.432 1.00 80.25 95 PHE A O 1
ATOM 766 N N . ALA A 1 96 ? -7.808 -4.566 21.162 1.00 79.06 96 ALA A N 1
ATOM 767 C CA . ALA A 1 96 ? -7.450 -5.085 19.843 1.00 79.06 96 ALA A CA 1
ATOM 768 C C . ALA A 1 96 ? -7.251 -3.947 18.823 1.00 79.06 96 ALA A C 1
ATOM 770 O O . ALA A 1 96 ? -6.228 -3.905 18.143 1.00 79.06 96 ALA A O 1
ATOM 771 N N . ASP A 1 97 ? -8.149 -2.958 18.800 1.00 78.81 97 ASP A N 1
ATOM 772 C CA . ASP A 1 97 ? -8.054 -1.799 17.905 1.00 78.81 97 ASP A CA 1
ATOM 773 C C . ASP A 1 97 ? -6.791 -0.959 18.147 1.00 78.81 97 ASP A C 1
ATOM 775 O O . ASP A 1 97 ? -6.327 -0.252 17.248 1.00 78.81 97 ASP A O 1
ATOM 779 N N . LEU A 1 98 ? -6.242 -0.953 19.367 1.00 77.31 98 LEU A N 1
ATOM 780 C CA . LEU A 1 98 ? -5.022 -0.211 19.699 1.00 77.31 98 LEU A CA 1
ATOM 781 C C . LEU A 1 98 ? -3.778 -0.801 19.021 1.00 77.31 98 LEU A C 1
ATOM 783 O O . LEU A 1 98 ? -2.875 -0.045 18.658 1.00 77.31 98 LEU A O 1
ATOM 787 N N . HIS A 1 99 ? -3.765 -2.113 18.779 1.00 73.88 99 HIS A N 1
ATOM 788 C CA . HIS A 1 99 ? -2.696 -2.775 18.030 1.00 73.88 99 HIS A CA 1
ATOM 789 C C . HIS A 1 99 ? -2.699 -2.407 16.539 1.00 73.88 99 HIS A C 1
ATOM 791 O O . HIS A 1 99 ? -1.642 -2.391 15.915 1.00 73.88 99 HIS A O 1
ATOM 797 N N . ASP A 1 100 ? -3.853 -2.020 15.997 1.00 78.94 100 ASP A N 1
ATOM 798 C CA . ASP A 1 100 ? -4.055 -1.697 14.583 1.00 78.94 100 ASP A CA 1
ATOM 799 C C . ASP A 1 100 ? -3.871 -0.198 14.255 1.00 78.94 100 ASP A C 1
ATOM 801 O O . ASP A 1 100 ? -4.550 0.362 13.388 1.00 78.94 100 ASP A O 1
ATOM 805 N N . THR A 1 101 ? -2.989 0.502 14.971 1.00 81.69 101 THR A N 1
ATOM 806 C CA . THR A 1 101 ? -2.752 1.934 14.727 1.00 81.69 101 THR A CA 1
ATOM 807 C C . THR A 1 101 ? -1.707 2.166 13.628 1.00 81.69 101 THR A C 1
ATOM 809 O O . THR A 1 101 ? -0.704 1.456 13.595 1.00 81.69 101 THR A O 1
ATOM 812 N N . PRO A 1 102 ? -1.875 3.192 12.766 1.00 78.69 102 PRO A N 1
ATOM 813 C CA . PRO A 1 102 ? -0.865 3.565 11.770 1.00 78.69 102 PRO A CA 1
ATOM 814 C C . PRO A 1 102 ? 0.514 3.830 12.391 1.00 78.69 102 PRO A C 1
ATOM 816 O O . PRO A 1 102 ? 1.513 3.370 11.858 1.00 78.69 102 PRO A O 1
ATOM 819 N N . GLY A 1 103 ? 0.560 4.464 13.571 1.00 82.81 10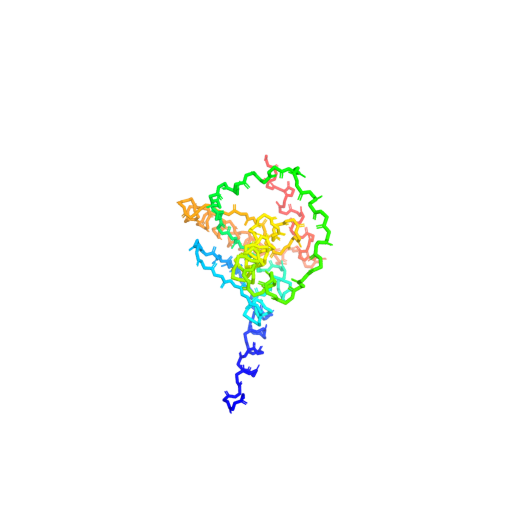3 GLY A N 1
ATOM 820 C CA . GLY A 1 103 ? 1.809 4.662 14.319 1.00 82.81 103 GLY A CA 1
ATOM 821 C C . GLY A 1 103 ? 2.490 3.345 14.699 1.00 82.81 103 GLY A C 1
ATOM 822 O O . GLY A 1 103 ? 3.693 3.194 14.527 1.00 82.81 103 GLY A O 1
ATOM 823 N N . ARG A 1 104 ? 1.719 2.335 15.123 1.00 81.25 104 ARG A N 1
ATOM 824 C CA . ARG A 1 104 ? 2.267 0.999 15.383 1.00 81.25 104 ARG A CA 1
ATOM 825 C C . ARG A 1 104 ? 2.758 0.315 14.105 1.00 81.25 104 ARG A C 1
ATOM 827 O O . ARG A 1 104 ? 3.750 -0.405 14.151 1.00 81.25 104 ARG A O 1
ATOM 834 N N . MET A 1 105 ? 2.068 0.517 12.982 1.00 80.31 105 MET A N 1
ATOM 835 C CA . MET A 1 105 ? 2.482 -0.026 11.683 1.00 80.31 105 MET A CA 1
ATOM 836 C C . MET A 1 105 ? 3.806 0.587 11.212 1.00 80.31 105 MET A C 1
ATOM 838 O O . MET A 1 105 ? 4.656 -0.136 10.698 1.00 80.31 105 MET A O 1
ATOM 842 N N . GLU A 1 106 ? 4.001 1.888 11.425 1.00 83.00 106 GLU A N 1
ATOM 843 C CA . GLU A 1 106 ? 5.244 2.598 11.108 1.00 83.00 106 GLU A CA 1
ATOM 844 C C . GLU A 1 106 ? 6.403 2.154 12.014 1.00 83.00 106 GLU A C 1
ATOM 846 O O . GLU A 1 106 ? 7.468 1.799 11.514 1.00 83.00 106 GLU A O 1
ATOM 851 N N . GLU A 1 107 ? 6.186 2.065 13.333 1.00 82.56 107 GLU A N 1
ATOM 852 C CA . GLU A 1 107 ? 7.198 1.575 14.287 1.00 82.56 107 GLU A CA 1
ATOM 853 C C . GLU A 1 107 ? 7.704 0.170 13.942 1.00 82.56 107 GLU A C 1
ATOM 855 O O . GLU A 1 107 ? 8.878 -0.148 14.122 1.00 82.56 107 GLU A O 1
ATOM 860 N N . MET A 1 108 ? 6.812 -0.681 13.438 1.00 82.50 108 MET A N 1
ATOM 861 C CA . MET A 1 108 ? 7.138 -2.041 13.015 1.00 82.50 108 MET A CA 1
ATOM 862 C C . MET A 1 108 ? 7.652 -2.107 11.564 1.00 82.50 108 MET A C 1
ATOM 864 O O . MET A 1 108 ? 7.883 -3.201 11.057 1.00 82.50 108 MET A O 1
ATOM 868 N N . SER A 1 109 ? 7.840 -0.956 10.903 1.00 80.94 109 SER A N 1
ATOM 869 C CA . SER A 1 109 ? 8.309 -0.820 9.514 1.00 80.94 109 SER A CA 1
ATOM 870 C C . SER A 1 109 ? 7.435 -1.538 8.475 1.00 80.94 109 SER A C 1
ATOM 872 O O . SER A 1 109 ? 7.916 -1.931 7.414 1.00 80.94 109 SER A O 1
ATOM 874 N N . PHE A 1 110 ? 6.140 -1.704 8.764 1.00 80.31 110 PHE A N 1
ATOM 875 C CA . PHE A 1 110 ? 5.167 -2.274 7.826 1.00 80.31 110 PHE A CA 1
ATOM 876 C C . PHE A 1 110 ? 4.708 -1.267 6.765 1.00 80.31 110 PHE A C 1
ATOM 878 O O . PHE A 1 110 ? 4.284 -1.658 5.679 1.00 80.31 110 PHE A O 1
ATOM 885 N N . ILE A 1 111 ? 4.783 0.027 7.078 1.00 87.44 111 ILE A N 1
ATOM 886 C CA . ILE A 1 111 ? 4.484 1.130 6.161 1.00 87.44 111 ILE A CA 1
ATOM 887 C C . ILE A 1 111 ? 5.695 2.054 6.050 1.00 87.44 111 ILE A C 1
ATOM 889 O O . ILE A 1 111 ? 6.515 2.131 6.961 1.00 87.44 111 ILE A O 1
ATOM 893 N N . THR A 1 112 ? 5.801 2.744 4.919 1.00 88.75 112 THR A N 1
ATOM 894 C CA . THR A 1 112 ? 6.872 3.697 4.623 1.00 88.75 112 THR A CA 1
ATOM 895 C C . THR A 1 112 ? 6.670 5.024 5.345 1.00 88.75 112 THR A C 1
ATOM 897 O O . THR A 1 112 ? 7.643 5.587 5.828 1.00 88.75 112 THR A O 1
ATOM 900 N N . ASP A 1 113 ? 5.438 5.541 5.367 1.00 89.44 113 ASP A N 1
ATOM 901 C CA . ASP A 1 113 ? 5.111 6.826 5.994 1.00 89.44 113 ASP A CA 1
ATOM 902 C C . ASP A 1 113 ? 3.600 6.931 6.272 1.00 89.44 113 ASP A C 1
ATOM 904 O O . ASP A 1 113 ? 2.773 6.259 5.632 1.00 89.44 113 ASP A O 1
ATOM 908 N N . ILE A 1 114 ? 3.237 7.813 7.201 1.00 90.62 114 ILE A N 1
ATOM 909 C CA . ILE A 1 114 ? 1.856 8.162 7.529 1.00 90.62 114 ILE A CA 1
ATOM 910 C C . ILE A 1 114 ? 1.474 9.432 6.769 1.00 90.62 114 ILE A C 1
ATOM 912 O O . ILE A 1 114 ? 2.063 10.499 6.932 1.00 90.62 114 ILE A O 1
ATOM 916 N N . LEU A 1 115 ? 0.424 9.344 5.956 1.00 90.56 115 LEU A N 1
ATOM 917 C CA . LEU A 1 115 ? -0.041 10.465 5.143 1.00 90.56 115 LEU A CA 1
ATOM 918 C C . LEU A 1 115 ? -1.366 11.017 5.660 1.00 90.56 115 LEU A C 1
ATOM 920 O O . LEU A 1 115 ? -2.196 10.306 6.211 1.00 90.56 115 LEU A O 1
ATOM 924 N N . LYS A 1 116 ? -1.608 12.306 5.420 1.00 89.81 116 LYS A N 1
ATOM 925 C CA . LYS A 1 116 ? -2.934 12.906 5.608 1.00 89.81 116 LYS A CA 1
ATOM 926 C C . LYS A 1 116 ? -3.680 12.884 4.283 1.00 89.81 116 LYS A C 1
ATOM 928 O O . LYS A 1 116 ? -3.174 13.387 3.281 1.00 89.81 116 LYS A O 1
ATOM 933 N N . ARG A 1 117 ? -4.927 12.410 4.268 1.00 86.00 117 ARG A N 1
ATOM 934 C CA . ARG A 1 117 ? -5.773 12.333 3.061 1.00 86.00 117 ARG A CA 1
ATOM 935 C C . ARG A 1 117 ? -5.856 13.640 2.274 1.00 86.00 117 ARG A C 1
ATOM 937 O O . ARG A 1 117 ? -5.990 13.612 1.057 1.00 86.00 117 ARG A O 1
ATOM 944 N N . GLN A 1 118 ? -5.826 14.782 2.956 1.00 88.50 118 GLN A N 1
ATOM 945 C CA . GLN A 1 118 ? -5.934 16.091 2.307 1.00 88.50 118 GLN A CA 1
ATOM 946 C C . GLN A 1 118 ? -4.704 16.409 1.444 1.00 88.50 118 GLN A C 1
ATOM 948 O O . GLN A 1 118 ? -4.860 16.900 0.330 1.00 88.50 118 GLN A O 1
ATOM 953 N N . SER A 1 119 ? -3.501 16.089 1.929 1.00 90.81 119 SER A N 1
ATOM 954 C CA . SER A 1 119 ? -2.238 16.309 1.215 1.00 90.81 119 SER A CA 1
ATOM 955 C C . SER A 1 119 ? -1.789 15.099 0.389 1.00 90.81 119 SER A C 1
ATOM 957 O O . SER A 1 119 ? -0.862 15.220 -0.411 1.00 90.81 119 SER A O 1
ATOM 959 N N . SER A 1 120 ? -2.450 13.943 0.523 1.00 92.50 120 SER A N 1
ATOM 960 C CA . SER A 1 120 ? -2.020 12.696 -0.121 1.00 92.50 120 SER A CA 1
ATOM 961 C C . SER A 1 120 ? -1.963 12.798 -1.645 1.00 92.50 120 SER A C 1
ATOM 963 O O . SER A 1 120 ? -1.045 12.266 -2.260 1.00 92.50 120 SER A O 1
ATOM 965 N N . ARG A 1 121 ? -2.885 13.534 -2.281 1.00 94.19 121 ARG A N 1
ATOM 966 C CA . ARG A 1 121 ? -2.882 13.716 -3.743 1.00 94.19 121 ARG A CA 1
ATOM 967 C C . ARG A 1 121 ? -1.634 14.445 -4.235 1.00 94.19 121 ARG A C 1
ATOM 969 O O . ARG A 1 121 ? -1.049 14.042 -5.238 1.00 94.19 121 ARG A O 1
ATOM 976 N N . GLU A 1 122 ? -1.261 15.525 -3.559 1.00 95.25 122 GLU A N 1
ATOM 977 C CA . GLU A 1 122 ? -0.074 16.304 -3.906 1.00 95.25 122 GLU A CA 1
ATOM 978 C C . GLU A 1 122 ? 1.194 15.489 -3.650 1.00 95.25 122 GLU A C 1
ATOM 980 O O . GLU A 1 122 ? 2.061 15.410 -4.523 1.00 95.25 122 GLU A O 1
ATOM 985 N N . PHE A 1 123 ? 1.244 14.803 -2.506 1.00 95.06 123 PHE A N 1
ATOM 986 C CA . PHE A 1 123 ? 2.319 13.881 -2.166 1.00 95.06 123 PHE A CA 1
ATOM 987 C C . PHE A 1 123 ? 2.513 12.812 -3.251 1.00 95.06 123 PHE A C 1
ATOM 989 O O . PHE A 1 123 ? 3.592 12.722 -3.835 1.00 95.06 123 PHE A O 1
ATOM 996 N N . PHE A 1 124 ? 1.466 12.050 -3.590 1.00 96.06 124 PHE A N 1
ATOM 997 C CA . PHE A 1 124 ? 1.558 10.972 -4.579 1.00 96.06 124 PHE A CA 1
ATOM 998 C C . PHE A 1 124 ? 1.908 11.483 -5.972 1.00 96.06 124 PHE A C 1
ATOM 1000 O O . PHE A 1 124 ? 2.654 10.819 -6.687 1.00 96.06 124 PHE A O 1
ATOM 1007 N N . TYR A 1 125 ? 1.418 12.661 -6.362 1.00 96.50 125 TYR A N 1
ATOM 1008 C CA . TYR A 1 125 ? 1.779 13.258 -7.644 1.00 96.50 125 TYR A CA 1
ATOM 1009 C C . TYR A 1 125 ? 3.288 13.507 -7.740 1.00 96.50 125 TYR A C 1
ATOM 1011 O O . TYR A 1 125 ? 3.936 13.035 -8.680 1.00 96.50 125 TYR A O 1
ATOM 1019 N N . TRP A 1 126 ? 3.860 14.224 -6.771 1.00 96.44 126 TRP A N 1
ATOM 1020 C CA . TRP A 1 126 ? 5.284 14.555 -6.792 1.00 96.44 126 TRP A CA 1
ATOM 1021 C C . TRP A 1 126 ? 6.163 13.327 -6.596 1.00 96.44 126 TRP A C 1
ATOM 1023 O O . TRP A 1 126 ? 7.172 13.171 -7.288 1.00 96.44 126 TRP A O 1
ATOM 1033 N N . HIS A 1 127 ? 5.748 12.423 -5.713 1.00 94.50 127 HIS A N 1
ATOM 1034 C CA . HIS A 1 127 ? 6.479 11.201 -5.428 1.00 94.50 127 HIS A CA 1
ATOM 1035 C C . HIS A 1 127 ? 6.506 10.253 -6.632 1.00 94.50 127 HIS A C 1
ATOM 1037 O O . HIS A 1 127 ? 7.579 9.805 -7.042 1.00 94.50 127 HIS A O 1
ATOM 1043 N N . LEU A 1 128 ? 5.363 10.029 -7.290 1.00 95.31 128 LEU A N 1
ATOM 1044 C CA . LEU A 1 128 ? 5.296 9.211 -8.503 1.00 95.31 128 LEU A CA 1
ATOM 1045 C C . LEU A 1 128 ? 6.086 9.847 -9.646 1.00 95.31 128 LEU A C 1
ATOM 1047 O O . LEU A 1 128 ? 6.859 9.161 -10.316 1.00 95.31 128 LEU A O 1
ATOM 1051 N N . LYS A 1 129 ? 5.943 11.163 -9.848 1.00 95.62 129 LYS A N 1
ATOM 1052 C CA . LYS A 1 129 ? 6.698 11.896 -10.871 1.00 95.62 129 LYS A CA 1
ATOM 1053 C C . LYS A 1 129 ? 8.203 11.726 -10.674 1.00 95.62 129 LYS A C 1
ATOM 1055 O O . LYS A 1 129 ? 8.904 11.410 -11.634 1.00 95.62 129 LYS A O 1
ATOM 1060 N N . ARG A 1 130 ? 8.694 11.866 -9.439 1.00 92.94 130 ARG A N 1
ATOM 1061 C CA . ARG A 1 130 ? 10.103 11.639 -9.098 1.00 92.94 130 ARG A CA 1
ATOM 1062 C C . ARG A 1 130 ? 10.539 10.210 -9.424 1.00 92.94 130 ARG A C 1
ATOM 1064 O O . ARG A 1 130 ? 11.508 10.035 -10.155 1.00 92.94 130 ARG A O 1
ATOM 1071 N N . LYS A 1 131 ? 9.804 9.195 -8.961 1.00 92.06 131 LYS A N 1
ATOM 1072 C CA . LYS A 1 131 ? 10.133 7.773 -9.188 1.00 92.06 131 LYS A CA 1
ATOM 1073 C C . LYS A 1 131 ? 10.167 7.405 -10.675 1.00 92.06 131 LYS A C 1
ATOM 1075 O O . LYS A 1 131 ? 11.043 6.657 -11.113 1.00 92.06 131 LYS A O 1
ATOM 1080 N N . LEU A 1 132 ? 9.242 7.944 -11.471 1.00 94.25 132 LEU A N 1
ATOM 1081 C CA . LEU A 1 132 ? 9.220 7.732 -12.920 1.00 94.25 132 LEU A CA 1
ATOM 1082 C C . LEU A 1 132 ? 10.423 8.383 -13.613 1.00 94.25 132 LEU A C 1
ATOM 1084 O O . LEU A 1 132 ? 11.043 7.744 -14.466 1.00 94.25 132 LEU A O 1
ATOM 1088 N N . LEU A 1 133 ? 10.786 9.609 -13.225 1.00 92.81 133 LEU A N 1
ATOM 1089 C CA . LEU A 1 133 ? 11.960 10.306 -13.760 1.00 92.81 133 LEU A CA 1
ATOM 1090 C C . LEU A 1 133 ? 13.269 9.610 -13.367 1.00 92.81 133 LEU A C 1
ATOM 1092 O O . LEU A 1 133 ? 14.110 9.364 -14.230 1.00 92.81 133 LEU A O 1
ATOM 1096 N N . GLU A 1 134 ? 13.424 9.212 -12.102 1.00 90.12 134 GLU A N 1
ATOM 1097 C CA . GLU A 1 134 ? 14.578 8.432 -11.633 1.00 90.12 134 GLU A CA 1
ATOM 1098 C C . GLU A 1 134 ? 14.735 7.141 -12.445 1.00 90.12 134 GLU A C 1
ATOM 1100 O O . GLU A 1 134 ? 15.835 6.783 -12.865 1.00 90.12 134 GLU A O 1
ATOM 1105 N N . ARG A 1 135 ? 13.630 6.448 -12.733 1.00 89.25 135 ARG A N 1
ATOM 1106 C CA . ARG A 1 135 ? 13.644 5.250 -13.578 1.00 89.25 135 ARG A CA 1
ATOM 1107 C C . ARG A 1 135 ? 14.049 5.557 -15.020 1.00 89.25 135 ARG A C 1
ATOM 1109 O O . ARG A 1 135 ? 14.794 4.775 -15.609 1.00 89.25 135 ARG A O 1
ATOM 1116 N N . GLN A 1 136 ? 13.555 6.645 -15.607 1.00 91.25 136 GLN A N 1
ATOM 1117 C CA . GLN A 1 136 ? 13.963 7.064 -16.951 1.00 91.25 136 GLN A CA 1
ATOM 1118 C C . GLN A 1 136 ? 15.465 7.357 -17.005 1.00 91.25 136 GLN A C 1
ATOM 1120 O O . GLN A 1 136 ? 16.141 6.853 -17.899 1.00 91.25 136 GLN A O 1
ATOM 1125 N N . LEU A 1 137 ? 15.998 8.065 -16.007 1.00 89.56 137 LEU A N 1
ATOM 1126 C CA . LEU A 1 137 ? 17.432 8.320 -15.864 1.00 89.56 137 LEU A CA 1
ATOM 1127 C C . LEU A 1 137 ? 18.234 7.018 -15.770 1.00 89.56 137 LEU A C 1
ATOM 1129 O O . LEU A 1 137 ? 19.154 6.816 -16.558 1.00 89.56 137 LEU A O 1
ATOM 1133 N N . LYS A 1 138 ? 17.841 6.079 -14.898 1.00 86.62 138 LYS A N 1
ATOM 1134 C CA . LYS A 1 138 ? 18.503 4.763 -14.791 1.00 86.62 138 LYS A CA 1
ATOM 1135 C C . LYS A 1 138 ? 18.517 4.014 -16.123 1.00 86.62 138 LYS A C 1
ATOM 1137 O O . LYS A 1 138 ? 19.533 3.430 -16.490 1.00 86.62 138 LYS A O 1
ATOM 1142 N N . LYS A 1 139 ? 17.412 4.057 -16.878 1.00 88.31 139 LYS A N 1
ATOM 1143 C CA . LYS A 1 139 ? 17.340 3.451 -18.217 1.00 88.31 139 LYS A CA 1
ATOM 1144 C C . LYS A 1 139 ? 18.302 4.106 -19.208 1.00 88.31 139 LYS A C 1
ATOM 1146 O O . LYS A 1 139 ? 18.927 3.387 -19.979 1.00 88.31 139 LYS A O 1
ATOM 1151 N N . MET A 1 140 ? 18.427 5.433 -19.181 1.00 89.50 140 MET A N 1
ATOM 1152 C CA . MET A 1 140 ? 19.361 6.175 -20.038 1.00 89.50 140 MET A CA 1
ATOM 1153 C C . MET A 1 140 ? 20.826 5.931 -19.657 1.00 89.50 140 MET A C 1
ATOM 1155 O O . MET A 1 140 ? 21.684 5.916 -20.532 1.00 89.50 140 MET A O 1
ATOM 1159 N N . MET A 1 141 ? 21.114 5.709 -18.372 1.00 85.69 141 MET A N 1
ATOM 1160 C CA . MET A 1 141 ? 22.468 5.460 -17.866 1.00 85.69 141 MET A CA 1
ATOM 1161 C C . MET A 1 141 ? 22.948 4.026 -18.104 1.00 85.69 141 MET A C 1
ATOM 1163 O O . MET A 1 141 ? 24.131 3.826 -18.358 1.00 85.69 141 MET A O 1
ATOM 1167 N N . LYS A 1 142 ? 22.038 3.041 -18.088 1.00 84.75 142 LYS A N 1
ATOM 1168 C CA . LYS A 1 142 ? 22.344 1.611 -18.261 1.00 84.75 142 LYS A CA 1
ATOM 1169 C C . LYS A 1 142 ? 23.319 1.277 -19.410 1.00 84.75 142 LYS A C 1
ATOM 1171 O O . LYS A 1 142 ? 24.235 0.500 -19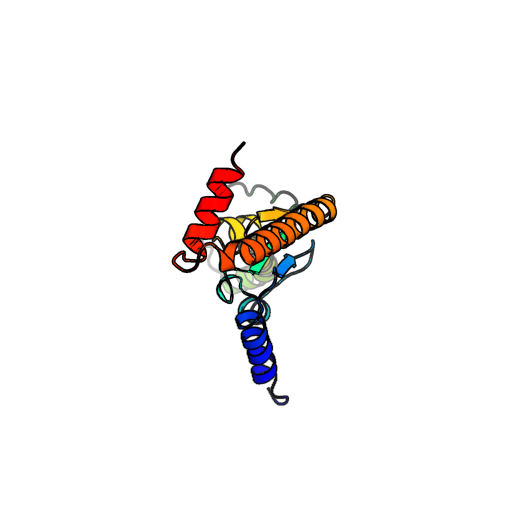.153 1.00 84.75 142 LYS A O 1
ATOM 1176 N N . PRO A 1 143 ? 23.211 1.844 -20.634 1.00 86.62 143 PRO A N 1
ATOM 1177 C CA . PRO A 1 143 ? 24.188 1.582 -21.699 1.00 86.62 143 PRO A CA 1
ATOM 1178 C C . PRO A 1 143 ? 25.606 2.095 -21.396 1.00 86.62 143 PRO A C 1
ATOM 1180 O O . PRO A 1 143 ? 26.574 1.561 -21.930 1.00 86.62 143 PRO A O 1
ATOM 1183 N N . PHE A 1 144 ? 25.760 3.098 -20.535 1.00 85.75 144 PHE A N 1
ATOM 1184 C CA . PHE A 1 144 ? 27.063 3.661 -20.163 1.00 85.75 144 PHE A CA 1
ATOM 1185 C C . PHE A 1 144 ? 27.664 2.995 -18.918 1.00 85.75 144 PHE A C 1
ATOM 1187 O O . PHE A 1 144 ? 28.863 3.099 -18.677 1.00 85.75 144 PHE A O 1
ATOM 1194 N N . THR A 1 145 ? 26.849 2.284 -18.137 1.00 80.31 145 THR A N 1
ATOM 1195 C CA . THR A 1 145 ? 27.214 1.727 -16.829 1.00 80.31 145 THR A CA 1
ATOM 1196 C C . THR A 1 145 ? 26.978 0.214 -16.781 1.00 80.31 145 THR A C 1
ATOM 1198 O O . THR A 1 145 ? 26.216 -0.270 -15.948 1.00 80.31 145 THR A O 1
ATOM 1201 N N . HIS A 1 146 ? 27.619 -0.547 -17.676 1.00 7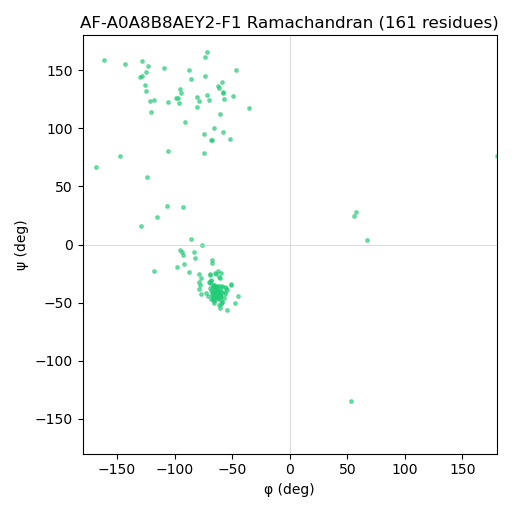5.25 146 HIS A N 1
ATOM 1202 C CA . HIS A 1 146 ? 27.426 -2.004 -17.788 1.00 75.25 146 HIS A CA 1
ATOM 1203 C C . HIS A 1 146 ? 27.874 -2.804 -16.549 1.00 75.25 146 HIS A C 1
ATOM 1205 O O . HIS A 1 146 ? 27.336 -3.879 -16.302 1.00 75.25 146 HIS A O 1
ATOM 1211 N N . ASN A 1 147 ? 28.820 -2.279 -15.762 1.00 81.19 147 ASN A N 1
ATOM 1212 C CA . ASN A 1 147 ? 29.387 -2.974 -14.598 1.00 81.19 147 ASN A CA 1
ATOM 1213 C C . ASN A 1 147 ? 28.719 -2.610 -13.261 1.00 81.19 147 ASN A C 1
ATOM 1215 O O . ASN A 1 147 ? 29.093 -3.181 -12.242 1.00 81.19 147 ASN A O 1
ATOM 1219 N N . PHE A 1 148 ? 27.779 -1.660 -13.245 1.00 78.56 148 PHE A N 1
ATOM 1220 C CA . PHE A 1 148 ? 27.195 -1.154 -12.001 1.00 78.56 148 PHE A CA 1
ATOM 1221 C C . PHE A 1 148 ? 25.882 -1.864 -11.660 1.00 78.56 148 PHE A C 1
ATOM 1223 O O . PHE A 1 148 ? 24.998 -2.003 -12.510 1.00 78.56 148 PHE A O 1
ATOM 1230 N N . GLY A 1 149 ? 25.731 -2.270 -10.398 1.00 81.06 149 GLY A N 1
ATOM 1231 C CA . GLY A 1 149 ? 24.476 -2.822 -9.877 1.00 81.06 149 GLY A CA 1
ATOM 1232 C C . GLY A 1 149 ? 23.399 -1.746 -9.664 1.00 81.06 149 GLY A C 1
ATOM 1233 O O . GLY A 1 149 ? 23.703 -0.559 -9.531 1.00 81.06 149 GLY A O 1
ATOM 1234 N N . GLU A 1 150 ? 22.120 -2.135 -9.563 1.00 78.19 150 GLU A N 1
ATOM 1235 C CA . GLU A 1 150 ? 21.027 -1.172 -9.316 1.00 78.19 150 GLU A CA 1
ATOM 1236 C C . GLU A 1 150 ? 21.205 -0.383 -8.005 1.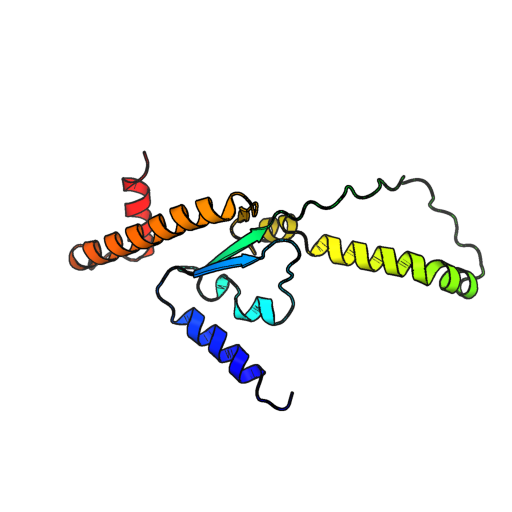00 78.19 150 GLU A C 1
ATOM 1238 O O . GLU A 1 150 ? 20.916 0.813 -7.959 1.00 78.19 150 GLU A O 1
ATOM 1243 N N . GLY A 1 151 ? 21.738 -1.015 -6.953 1.00 79.62 151 GLY A N 1
ATOM 1244 C CA . GLY A 1 151 ? 22.033 -0.348 -5.678 1.00 79.62 151 GLY A CA 1
ATOM 1245 C C . GLY A 1 151 ? 23.138 0.712 -5.782 1.00 79.62 151 GLY A C 1
ATOM 1246 O O . GLY A 1 151 ? 23.060 1.770 -5.151 1.00 79.62 151 GLY A O 1
ATOM 1247 N N . GLU A 1 152 ? 24.136 0.479 -6.635 1.00 84.06 152 GLU A N 1
ATOM 1248 C CA . GLU A 1 152 ? 25.217 1.435 -6.892 1.00 84.06 152 GLU A CA 1
ATOM 1249 C C . GLU A 1 152 ? 24.706 2.619 -7.712 1.00 84.06 152 GLU A C 1
ATOM 1251 O O . GLU A 1 152 ? 24.991 3.768 -7.373 1.00 84.06 152 GLU A O 1
ATOM 1256 N N . LEU A 1 153 ? 23.872 2.357 -8.725 1.00 82.56 153 LEU A N 1
ATOM 1257 C CA . LEU A 1 153 ? 23.190 3.397 -9.499 1.00 82.56 153 LEU A CA 1
ATOM 1258 C C . LEU A 1 153 ? 22.286 4.263 -8.612 1.00 82.56 153 LEU A C 1
ATOM 1260 O O . LEU A 1 153 ? 22.286 5.485 -8.751 1.00 82.56 153 LEU A O 1
ATOM 1264 N N . ASN A 1 154 ? 21.561 3.660 -7.665 1.00 83.75 154 ASN A N 1
ATOM 1265 C CA . ASN A 1 154 ? 20.766 4.400 -6.679 1.00 83.75 154 ASN A CA 1
ATOM 1266 C C . ASN A 1 154 ? 21.649 5.313 -5.824 1.00 83.75 154 ASN A C 1
ATOM 1268 O O . ASN A 1 154 ? 21.353 6.497 -5.677 1.00 83.75 154 ASN A O 1
ATOM 1272 N N . SER A 1 155 ? 22.767 4.783 -5.327 1.00 85.44 155 SER A N 1
ATOM 1273 C CA . SER A 1 155 ? 23.736 5.541 -4.529 1.00 85.44 155 SER A CA 1
ATOM 1274 C C . SER A 1 155 ? 24.392 6.673 -5.329 1.00 85.44 155 SER A C 1
ATOM 1276 O O . SER A 1 155 ? 24.654 7.749 -4.796 1.00 85.44 155 SER A O 1
ATOM 1278 N N . MET A 1 156 ? 24.660 6.467 -6.621 1.00 85.69 156 MET A N 1
ATOM 1279 C CA . MET A 1 156 ? 25.157 7.513 -7.520 1.00 85.69 156 MET A CA 1
ATOM 1280 C C . MET A 1 156 ? 24.123 8.619 -7.722 1.00 85.69 156 MET A C 1
ATOM 1282 O O . MET A 1 156 ? 24.454 9.787 -7.538 1.00 85.69 156 MET A O 1
ATOM 1286 N N . LEU A 1 157 ? 22.874 8.261 -8.030 1.00 85.06 157 LEU A N 1
ATOM 1287 C CA . LEU A 1 157 ? 21.795 9.233 -8.205 1.00 85.06 157 LEU A CA 1
ATOM 1288 C C . LEU A 1 157 ? 21.537 10.030 -6.927 1.00 85.06 157 LEU A C 1
ATOM 1290 O O . LEU A 1 157 ? 21.388 11.244 -7.001 1.00 85.06 157 LEU A O 1
ATOM 1294 N N . HIS A 1 158 ? 21.536 9.381 -5.760 1.00 83.81 158 HIS A N 1
ATOM 1295 C CA . HIS A 1 158 ? 21.408 10.079 -4.479 1.00 83.81 158 HIS A CA 1
ATOM 1296 C C . HIS A 1 158 ? 22.555 11.065 -4.248 1.00 83.81 158 HIS A C 1
ATOM 1298 O O . HIS A 1 158 ? 22.296 12.199 -3.864 1.00 83.81 158 HIS A O 1
ATOM 1304 N N . ARG A 1 159 ? 23.804 10.689 -4.554 1.00 86.12 159 ARG A N 1
ATOM 1305 C CA . ARG A 1 159 ? 24.951 11.607 -4.444 1.00 86.12 159 ARG A CA 1
ATOM 1306 C C . ARG A 1 159 ? 24.868 12.793 -5.402 1.00 86.12 159 ARG A C 1
ATOM 1308 O O . ARG A 1 159 ? 25.277 13.884 -5.038 1.00 86.12 159 ARG A O 1
ATOM 1315 N N . TRP A 1 160 ? 24.375 12.596 -6.622 1.00 83.31 160 TRP A N 1
ATOM 1316 C CA . TRP A 1 160 ? 24.272 13.672 -7.617 1.00 83.31 160 TRP A CA 1
ATOM 1317 C C . TRP A 1 160 ? 23.104 14.625 -7.363 1.00 83.31 160 TRP A C 1
ATOM 1319 O O . TRP A 1 160 ? 23.172 15.785 -7.757 1.00 83.31 160 TRP A O 1
ATOM 1329 N N . LEU A 1 161 ? 22.034 14.128 -6.742 1.00 79.12 161 LEU A N 1
ATOM 1330 C CA . LEU A 1 161 ? 20.823 14.895 -6.445 1.00 79.12 161 LEU A CA 1
ATOM 1331 C C . LEU A 1 161 ? 20.828 15.518 -5.043 1.00 79.12 161 LEU A C 1
ATOM 1333 O O . LEU A 1 161 ? 19.915 16.280 -4.738 1.00 79.12 161 LEU A O 1
ATOM 1337 N N . GLN A 1 162 ? 21.826 15.217 -4.205 1.00 61.72 162 GLN A N 1
ATOM 1338 C CA . GLN A 1 162 ? 22.075 15.948 -2.963 1.00 61.72 162 GLN A CA 1
ATOM 1339 C C . GLN A 1 162 ? 22.536 17.381 -3.285 1.00 61.72 162 GLN A C 1
ATOM 1341 O O . GLN A 1 162 ? 23.727 17.648 -3.442 1.00 61.72 162 GLN A O 1
ATOM 1346 N N . LEU A 1 163 ? 21.558 18.284 -3.396 1.00 44.22 163 LEU A N 1
ATOM 1347 C CA . LEU A 1 163 ? 21.664 19.692 -3.010 1.00 44.22 163 LEU A CA 1
ATOM 1348 C C . LEU A 1 163 ? 21.077 19.856 -1.606 1.00 44.22 163 LEU A C 1
ATOM 1350 O O . LEU A 1 163 ? 20.052 19.189 -1.329 1.00 44.22 163 LEU A O 1
#

Mean predicted aligned error: 9.92 Å

Nearest PDB structures (foldseek):
  3ff6-assembly1_A  TM=8.316E-01  e=4.108E-13  Homo sapiens
  3ff6-assembly2_D  TM=8.427E-01  e=3.284E-12  Homo sapiens
  3tz3-assembly2_C  TM=8.565E-01  e=2.802E-11  Saccharomyces cerevisiae S288C
  3ff6-assembly2_C  TM=8.172E-01  e=3.878E-11  Homo sapiens
  5csk-assembly1_B  TM=8.079E-01  e=4.885E-10  Saccharomyces cerevisiae S288C

InterPro domains:
  IPR011763 Acetyl-coenzyme A carboxyltransferase, C-terminal [PS50989] (1-143)
  IPR029045 ClpP/crotonase-like domain superfamily [SSF52096] (1-161)
  IPR034733 Acetyl-coenzyme A carboxylase carboxyl transferase subunit beta [PF01039] (1-131)
  IPR049076 Acetyl-CoA carboxylase [PTHR45728] (1-56)

Organism: Crassostrea virginica (NCBI:txid6565)